Protein AF-B4EWM5-F1 (afdb_monomer)

Solvent-accessible surface area (backbone atoms only — not comparable to full-atom values): 5994 Å² total; per-residue (Å²): 133,83,80,76,77,59,74,72,27,56,38,77,63,88,78,60,65,72,38,68,45,45,28,67,59,54,44,51,46,38,74,74,53,24,36,31,38,34,39,79,27,32,81,87,40,33,45,58,32,38,34,43,51,56,33,74,76,36,46,73,86,77,24,38,34,41,37,37,40,28,69,15,89,55,64,27,39,38,32,45,41,96,85,52,77,67,44,79,46,47,48,45,23,30,42,37,35,33,39,32,77,30,70,49,77,48,76,47,72,65,129

Structure (mmCIF, N/CA/C/O backbone):
data_AF-B4EWM5-F1
#
_entry.id   AF-B4EWM5-F1
#
loop_
_atom_site.group_PDB
_atom_site.id
_atom_site.type_symbol
_atom_site.label_atom_id
_atom_site.label_alt_id
_atom_site.label_comp_id
_atom_site.label_asym_id
_atom_site.label_entity_id
_atom_site.label_seq_id
_atom_site.pdbx_PDB_ins_code
_atom_site.Cartn_x
_atom_site.Cartn_y
_atom_site.Cartn_z
_atom_site.occupancy
_atom_site.B_iso_or_equiv
_atom_site.auth_seq_id
_atom_site.auth_comp_id
_atom_site.auth_asym_id
_atom_site.auth_atom_id
_atom_site.pdbx_PDB_model_num
ATOM 1 N N . MET A 1 1 ? -6.778 5.527 -29.794 1.00 33.62 1 MET A N 1
ATOM 2 C CA . MET A 1 1 ? -6.206 4.236 -29.359 1.00 33.62 1 MET A CA 1
ATOM 3 C C . MET A 1 1 ? -6.776 3.930 -27.988 1.00 33.62 1 MET A C 1
ATOM 5 O O . MET A 1 1 ? -6.530 4.695 -27.069 1.00 33.62 1 MET A O 1
ATOM 9 N N . THR A 1 2 ? -7.600 2.896 -27.855 1.00 41.84 2 THR A N 1
ATOM 10 C CA . THR A 1 2 ? -8.086 2.432 -26.550 1.00 41.84 2 THR A CA 1
ATOM 11 C C . THR A 1 2 ? -6.917 1.725 -25.876 1.00 41.84 2 THR A C 1
ATOM 13 O O . THR A 1 2 ? -6.466 0.696 -26.380 1.00 41.84 2 THR A O 1
ATOM 16 N N . ALA A 1 3 ? -6.359 2.309 -24.814 1.00 45.16 3 ALA A N 1
ATOM 17 C CA . ALA A 1 3 ? -5.321 1.652 -24.030 1.00 45.16 3 ALA A CA 1
ATOM 18 C C . ALA A 1 3 ? -5.900 0.329 -23.511 1.00 45.16 3 ALA A C 1
ATOM 20 O O . ALA A 1 3 ? -6.808 0.324 -22.681 1.00 45.16 3 ALA A O 1
ATOM 21 N N . LYS A 1 4 ? -5.442 -0.795 -24.070 1.00 51.38 4 LYS A N 1
ATOM 22 C CA . LYS A 1 4 ? -5.728 -2.114 -23.512 1.00 51.38 4 LYS A CA 1
ATOM 23 C C . LYS A 1 4 ? -4.983 -2.153 -22.185 1.00 51.38 4 LYS A C 1
ATOM 25 O O . LYS A 1 4 ? -3.758 -2.200 -22.189 1.00 51.38 4 LYS A O 1
ATOM 30 N N . ILE A 1 5 ? -5.710 -2.037 -21.079 1.00 50.09 5 ILE A N 1
ATOM 31 C CA . ILE A 1 5 ? -5.150 -2.263 -19.748 1.00 50.09 5 ILE A CA 1
ATOM 32 C C . ILE A 1 5 ? -4.632 -3.700 -19.767 1.00 50.09 5 ILE A C 1
ATOM 34 O O . ILE A 1 5 ? -5.415 -4.619 -20.003 1.00 50.09 5 ILE A O 1
ATOM 38 N N . ASP A 1 6 ? -3.320 -3.881 -19.630 1.00 57.34 6 ASP A N 1
ATOM 39 C CA . ASP A 1 6 ? -2.729 -5.208 -19.502 1.00 57.34 6 ASP A CA 1
ATOM 40 C C . ASP A 1 6 ? -3.192 -5.778 -18.152 1.00 57.34 6 ASP A C 1
ATOM 42 O O . ASP A 1 6 ? -2.832 -5.219 -17.114 1.00 57.34 6 ASP A O 1
ATOM 46 N N . PRO A 1 7 ? -4.005 -6.849 -18.123 1.00 58.25 7 PRO A N 1
ATOM 47 C CA . PRO A 1 7 ? -4.514 -7.391 -16.869 1.00 58.25 7 PRO A CA 1
ATOM 48 C C . PRO A 1 7 ? -3.399 -7.900 -15.945 1.00 58.25 7 PRO A C 1
ATOM 50 O O . PRO A 1 7 ? -3.638 -8.049 -14.754 1.00 58.25 7 PRO A O 1
ATOM 53 N N . LYS A 1 8 ? -2.174 -8.121 -16.453 1.00 62.00 8 LYS A N 1
ATOM 54 C CA . LYS A 1 8 ? -1.012 -8.491 -15.627 1.00 62.00 8 LYS A CA 1
ATOM 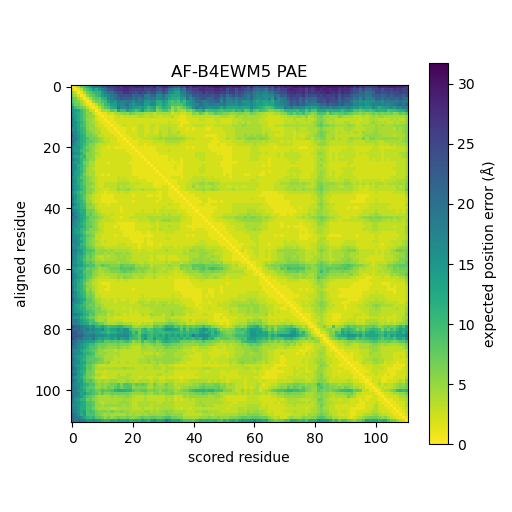55 C C . LYS A 1 8 ? -0.451 -7.331 -14.801 1.00 62.00 8 LYS A C 1
ATOM 57 O O . LYS A 1 8 ? 0.298 -7.566 -13.854 1.00 62.00 8 LYS A O 1
ATOM 62 N N . ALA A 1 9 ? -0.796 -6.095 -15.160 1.00 71.88 9 ALA A N 1
ATOM 63 C CA . ALA A 1 9 ? -0.356 -4.906 -14.446 1.00 71.88 9 ALA A CA 1
ATOM 64 C C . ALA A 1 9 ? -1.090 -4.723 -13.111 1.00 71.88 9 ALA A C 1
ATOM 66 O O . ALA A 1 9 ? -0.541 -4.070 -12.232 1.00 71.88 9 ALA A O 1
ATOM 67 N N . PHE A 1 10 ? -2.296 -5.285 -12.965 1.00 84.56 10 PHE A N 1
ATOM 68 C CA . PHE A 1 10 ? -3.106 -5.204 -11.751 1.00 84.56 10 PHE A CA 1
ATOM 69 C C . PHE A 1 10 ? -2.755 -6.326 -10.770 1.00 84.56 10 PHE A C 1
ATOM 71 O O . PHE A 1 10 ? -2.670 -7.491 -11.161 1.00 84.56 10 PHE A O 1
ATOM 78 N N . PHE A 1 11 ? -2.589 -5.977 -9.496 1.00 91.50 11 PHE A N 1
ATOM 79 C CA . PHE A 1 11 ? -2.246 -6.918 -8.439 1.00 91.50 11 PHE A CA 1
ATOM 80 C C . PHE A 1 11 ? -2.845 -6.496 -7.097 1.00 91.50 11 PHE A C 1
ATOM 82 O O . PHE A 1 11 ? -2.496 -5.440 -6.572 1.00 91.50 11 PHE A O 1
ATOM 89 N N . ASP A 1 12 ? -3.709 -7.336 -6.530 1.00 92.06 12 ASP A N 1
ATOM 90 C CA . ASP A 1 12 ? -4.127 -7.222 -5.132 1.00 92.06 12 ASP A CA 1
ATOM 91 C C . ASP A 1 12 ? -3.016 -7.786 -4.239 1.00 92.06 12 ASP A C 1
ATOM 93 O O . ASP A 1 12 ? -2.690 -8.972 -4.319 1.00 92.06 12 ASP A O 1
ATOM 97 N N . LEU A 1 13 ? -2.410 -6.939 -3.406 1.00 93.56 13 LEU A N 1
ATOM 98 C CA . LEU A 1 13 ? -1.290 -7.329 -2.555 1.00 93.56 13 LEU A CA 1
ATOM 99 C C . LEU A 1 13 ? -1.775 -8.226 -1.404 1.00 93.56 13 LEU A C 1
ATOM 101 O O . LEU A 1 13 ? -2.531 -7.754 -0.551 1.00 93.56 13 LEU A O 1
ATOM 105 N N . PRO A 1 14 ? -1.318 -9.488 -1.301 1.00 92.69 14 PRO A N 1
ATOM 106 C CA . PRO A 1 14 ? -1.561 -10.285 -0.110 1.00 92.69 14 PRO A CA 1
ATOM 107 C C . PRO A 1 14 ? -0.673 -9.787 1.037 1.00 92.69 14 PRO A C 1
ATOM 109 O O . PRO A 1 14 ? 0.527 -9.591 0.863 1.00 92.69 14 PRO A O 1
ATOM 112 N N . PHE A 1 15 ? -1.250 -9.628 2.225 1.00 93.62 15 PHE A N 1
ATOM 113 C CA . PHE A 1 15 ? -0.518 -9.275 3.444 1.00 93.62 15 PHE A CA 1
ATOM 114 C C . PHE A 1 15 ? -1.125 -9.985 4.655 1.00 93.62 15 PHE A C 1
ATOM 116 O O . PHE A 1 15 ? -2.260 -10.461 4.611 1.00 93.62 15 PHE A O 1
ATOM 123 N N . GLU A 1 16 ? -0.381 -10.074 5.752 1.00 93.88 16 GLU A N 1
ATOM 124 C CA . GLU A 1 16 ? -0.898 -10.656 6.990 1.00 93.88 16 GLU A CA 1
ATOM 125 C C . GLU A 1 16 ? -1.696 -9.631 7.806 1.00 93.88 16 GLU A C 1
ATOM 127 O O . GLU A 1 16 ? -1.270 -8.493 7.999 1.00 93.88 16 GLU A O 1
ATOM 132 N N . ASN A 1 17 ? -2.843 -10.052 8.347 1.00 95.06 17 ASN A N 1
ATOM 133 C CA . ASN A 1 17 ? -3.669 -9.188 9.186 1.00 95.06 17 ASN A CA 1
ATOM 134 C C . ASN A 1 17 ? -2.909 -8.717 10.439 1.00 95.06 17 ASN A C 1
ATOM 136 O O . ASN A 1 17 ? -2.339 -9.518 11.179 1.00 95.06 17 ASN A O 1
ATOM 140 N N . GLY A 1 18 ? -2.956 -7.412 10.697 1.00 93.19 18 GLY A N 1
ATOM 141 C CA . GLY A 1 18 ? -2.309 -6.754 11.826 1.00 93.19 18 GLY A CA 1
ATOM 142 C C . GLY A 1 18 ? -0.822 -6.457 11.630 1.00 93.19 18 GLY A C 1
ATOM 143 O O . GLY A 1 18 ? -0.233 -5.851 12.523 1.00 93.19 18 GLY A O 1
ATOM 144 N N . LYS A 1 19 ? -0.217 -6.852 10.501 1.00 95.56 19 LYS A N 1
ATOM 145 C CA . LYS A 1 19 ? 1.182 -6.541 10.182 1.00 95.56 19 LYS A CA 1
ATOM 146 C C . LYS A 1 19 ? 1.309 -5.312 9.293 1.00 95.56 19 LYS A C 1
ATOM 148 O O . LYS A 1 19 ? 0.406 -4.984 8.522 1.00 95.56 19 LYS A O 1
ATOM 153 N N . ASP A 1 20 ? 2.455 -4.656 9.407 1.00 95.44 20 ASP A N 1
ATOM 154 C CA . ASP A 1 20 ? 2.833 -3.540 8.548 1.00 95.44 20 ASP A CA 1
ATOM 155 C C . ASP A 1 20 ? 3.090 -4.032 7.124 1.00 95.44 20 ASP A C 1
ATOM 157 O O . ASP A 1 20 ? 3.687 -5.091 6.934 1.00 95.44 20 ASP A O 1
ATOM 161 N N . ILE A 1 21 ? 2.681 -3.235 6.139 1.00 95.81 21 ILE A N 1
ATOM 162 C CA . ILE A 1 21 ? 3.090 -3.408 4.745 1.00 95.81 21 ILE A CA 1
ATOM 163 C C . ILE A 1 21 ? 4.312 -2.523 4.509 1.00 95.81 21 ILE A C 1
ATOM 165 O O . ILE A 1 21 ? 4.271 -1.300 4.674 1.00 95.81 21 ILE A O 1
ATOM 169 N N . THR A 1 22 ? 5.419 -3.142 4.129 1.00 94.75 22 THR A N 1
ATOM 170 C CA . THR A 1 22 ? 6.719 -2.484 3.991 1.00 94.75 22 THR A CA 1
ATOM 171 C C . THR A 1 22 ? 6.991 -2.006 2.567 1.00 94.75 22 THR A C 1
ATOM 173 O O . THR A 1 22 ? 6.411 -2.482 1.587 1.00 94.75 22 THR A O 1
ATOM 176 N N . ASP A 1 23 ? 7.951 -1.091 2.444 1.00 93.50 23 ASP A N 1
ATOM 177 C CA . ASP A 1 23 ? 8.466 -0.615 1.160 1.00 93.50 23 ASP A CA 1
ATOM 178 C C . ASP A 1 23 ? 9.010 -1.766 0.307 1.00 93.50 23 ASP A C 1
ATOM 180 O O . ASP A 1 23 ? 8.770 -1.814 -0.898 1.00 93.50 23 ASP A O 1
ATOM 184 N N . LYS A 1 24 ? 9.682 -2.732 0.940 1.00 93.94 24 LYS A N 1
ATOM 185 C CA . L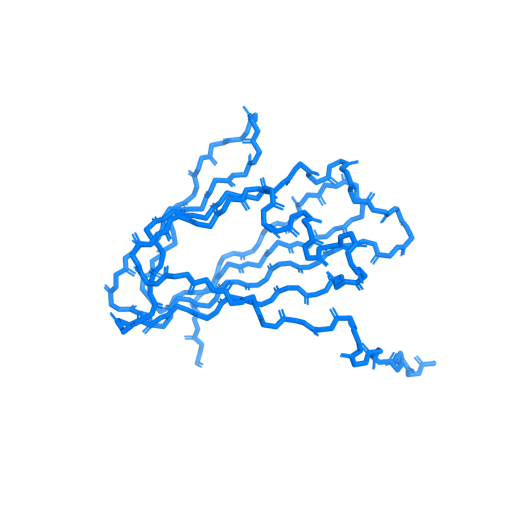YS A 1 24 ? 10.231 -3.924 0.284 1.00 93.94 24 LYS A CA 1
ATOM 186 C C . LYS A 1 24 ? 9.156 -4.801 -0.344 1.00 93.94 24 LYS A C 1
ATOM 188 O O . LYS A 1 24 ? 9.368 -5.297 -1.446 1.00 93.94 24 LYS A O 1
ATOM 193 N N . GLU A 1 25 ? 8.021 -4.993 0.324 1.00 94.75 25 GLU A N 1
ATOM 194 C CA . GLU A 1 25 ? 6.918 -5.808 -0.203 1.00 94.75 25 GLU A CA 1
ATOM 195 C C . GLU A 1 25 ? 6.269 -5.141 -1.419 1.00 94.75 25 GLU A C 1
ATOM 197 O O . GLU A 1 25 ? 6.081 -5.781 -2.455 1.00 94.75 25 GLU A O 1
ATOM 202 N N . LEU A 1 26 ? 6.016 -3.832 -1.336 1.00 93.69 26 LEU A N 1
ATOM 203 C CA . LEU A 1 26 ? 5.480 -3.059 -2.458 1.00 93.69 26 LEU A CA 1
ATOM 204 C C . LEU A 1 26 ? 6.462 -2.996 -3.630 1.00 93.69 26 LEU A C 1
ATOM 206 O O . LEU A 1 26 ? 6.061 -3.146 -4.785 1.00 93.69 26 LEU A O 1
ATOM 210 N N . LYS A 1 27 ? 7.755 -2.821 -3.343 1.00 93.12 27 LYS A N 1
ATOM 211 C CA . LYS A 1 27 ? 8.804 -2.803 -4.364 1.00 93.12 27 LYS A CA 1
ATOM 212 C C . LYS A 1 27 ? 8.965 -4.165 -5.032 1.00 93.12 27 LYS A C 1
ATOM 214 O O . LYS A 1 27 ? 9.121 -4.218 -6.245 1.00 93.12 27 LYS A O 1
ATOM 219 N N . ALA A 1 28 ? 8.868 -5.260 -4.278 1.00 94.44 28 ALA A N 1
ATOM 220 C CA . ALA A 1 28 ? 8.927 -6.608 -4.834 1.00 94.44 28 ALA A CA 1
ATOM 221 C C . ALA A 1 28 ? 7.753 -6.887 -5.787 1.00 94.44 28 ALA A C 1
ATOM 223 O O . ALA A 1 28 ? 7.966 -7.434 -6.869 1.00 94.44 28 ALA A O 1
ATOM 224 N N . ALA A 1 29 ? 6.533 -6.469 -5.429 1.00 93.38 29 ALA A N 1
ATOM 225 C CA . ALA A 1 29 ? 5.378 -6.563 -6.323 1.00 93.38 29 ALA A CA 1
ATOM 226 C C . ALA A 1 29 ? 5.578 -5.720 -7.597 1.00 93.38 29 ALA A C 1
ATOM 228 O O . ALA A 1 29 ? 5.331 -6.196 -8.706 1.00 93.38 29 ALA A O 1
ATOM 229 N N . TYR A 1 30 ? 6.097 -4.499 -7.451 1.00 92.81 30 TYR A N 1
ATOM 230 C CA . TYR A 1 30 ? 6.423 -3.632 -8.580 1.00 92.81 30 TYR A CA 1
ATOM 231 C C . TYR A 1 30 ? 7.463 -4.257 -9.523 1.00 92.81 30 TYR A C 1
ATOM 233 O 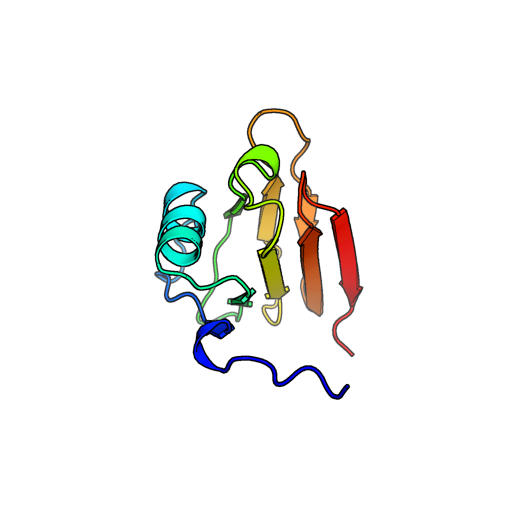O . TYR A 1 30 ? 7.253 -4.321 -10.736 1.00 92.81 30 TYR A O 1
ATOM 241 N N . ASP A 1 31 ? 8.556 -4.778 -8.964 1.00 92.31 31 ASP A N 1
ATOM 242 C CA . ASP A 1 31 ? 9.655 -5.398 -9.711 1.00 92.31 31 ASP A CA 1
ATOM 243 C C . ASP A 1 31 ? 9.237 -6.698 -10.409 1.00 92.31 31 ASP A C 1
ATOM 245 O O . ASP A 1 31 ? 9.801 -7.055 -11.445 1.00 92.31 31 ASP A O 1
ATOM 249 N N . ALA A 1 32 ? 8.198 -7.372 -9.905 1.00 91.69 32 ALA A N 1
ATOM 250 C CA . ALA A 1 32 ? 7.556 -8.503 -10.575 1.00 91.69 32 ALA A CA 1
ATOM 251 C C . ALA A 1 32 ? 6.712 -8.094 -11.805 1.00 91.69 32 ALA A C 1
ATOM 253 O O . ALA A 1 32 ? 6.211 -8.956 -12.528 1.00 91.69 32 ALA A O 1
ATOM 254 N N . GLY A 1 33 ? 6.586 -6.791 -12.083 1.00 89.00 33 GLY A N 1
ATOM 255 C CA . GLY A 1 33 ? 5.864 -6.236 -13.227 1.00 89.00 33 GLY A CA 1
ATOM 256 C C . GLY A 1 33 ? 4.460 -5.722 -12.905 1.00 89.00 33 GLY A C 1
ATOM 257 O O . GLY A 1 33 ? 3.748 -5.317 -13.827 1.00 89.00 33 GLY A O 1
ATOM 258 N N . HIS A 1 34 ? 4.057 -5.702 -11.631 1.00 91.69 34 HIS A N 1
ATOM 259 C CA . HIS A 1 34 ? 2.758 -5.183 -11.210 1.00 91.69 34 HIS A CA 1
ATOM 260 C C . HIS A 1 34 ? 2.822 -3.665 -11.034 1.00 91.69 34 HIS A C 1
ATOM 262 O O . HIS A 1 34 ? 3.147 -3.141 -9.970 1.00 91.69 34 HIS A O 1
ATOM 268 N N . THR A 1 35 ? 2.530 -2.934 -12.108 1.00 89.44 35 THR A N 1
ATOM 269 C CA . THR A 1 35 ? 2.565 -1.464 -12.096 1.00 89.44 35 THR A CA 1
ATOM 270 C C . THR A 1 35 ? 1.328 -0.843 -11.451 1.00 89.44 35 THR A C 1
ATOM 272 O O . THR A 1 35 ? 1.332 0.354 -11.194 1.00 89.44 35 THR A O 1
ATOM 275 N N . PHE A 1 36 ? 0.273 -1.619 -11.202 1.00 92.94 36 PHE A N 1
ATOM 276 C CA . PHE A 1 36 ? -0.902 -1.232 -10.431 1.00 92.94 36 PHE A CA 1
ATOM 277 C C . PHE A 1 36 ? -1.056 -2.191 -9.249 1.00 92.94 36 PHE A C 1
ATOM 279 O O . PHE A 1 36 ? -1.451 -3.343 -9.418 1.00 92.94 36 PHE A O 1
ATOM 286 N N . ILE A 1 37 ? -0.762 -1.701 -8.050 1.00 94.94 37 ILE A N 1
ATOM 287 C CA . ILE A 1 37 ? -0.876 -2.457 -6.804 1.00 94.94 37 ILE A CA 1
ATOM 288 C C . ILE A 1 37 ? -2.088 -1.934 -6.038 1.00 94.94 37 ILE A C 1
ATOM 290 O O . ILE A 1 37 ? -2.226 -0.729 -5.816 1.00 94.94 37 ILE A O 1
ATOM 294 N N . HIS A 1 38 ? -2.963 -2.842 -5.636 1.00 96.12 38 HIS A N 1
ATOM 295 C CA . HIS A 1 38 ? -4.153 -2.555 -4.857 1.00 96.12 38 HIS A CA 1
ATOM 296 C C . HIS A 1 38 ? -4.048 -3.179 -3.465 1.00 96.12 38 HIS A C 1
ATOM 298 O O . HIS A 1 38 ? -3.555 -4.295 -3.306 1.00 96.12 38 HIS A O 1
ATOM 304 N N . ILE A 1 39 ? -4.497 -2.438 -2.457 1.00 96.19 39 ILE A N 1
ATOM 305 C CA . ILE A 1 39 ? -4.532 -2.857 -1.059 1.00 96.19 39 ILE A CA 1
ATOM 306 C C . ILE A 1 39 ? -5.926 -2.528 -0.534 1.00 96.19 39 ILE A C 1
ATOM 308 O O . ILE A 1 39 ? -6.262 -1.357 -0.373 1.00 96.19 39 ILE A O 1
ATOM 312 N N . ASP A 1 40 ? -6.728 -3.553 -0.265 1.00 95.31 40 ASP A N 1
ATOM 313 C CA . ASP A 1 40 ? -8.037 -3.396 0.368 1.00 95.31 40 ASP A CA 1
ATOM 314 C C . ASP A 1 40 ? -7.907 -3.673 1.868 1.00 95.31 40 ASP A C 1
ATOM 316 O O . ASP A 1 40 ? -7.435 -4.736 2.278 1.00 95.31 40 ASP A O 1
ATOM 320 N N . LEU A 1 4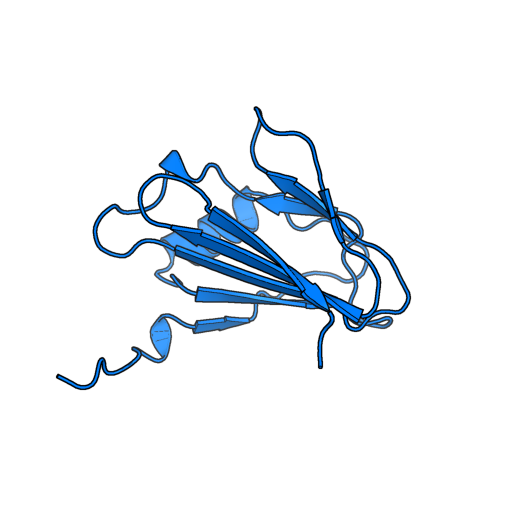1 ? -8.286 -2.699 2.692 1.00 96.50 41 LEU A N 1
ATOM 321 C CA . LEU A 1 41 ? -8.273 -2.825 4.144 1.00 96.50 41 LEU A CA 1
ATOM 322 C C . LEU A 1 41 ? -9.701 -2.974 4.651 1.00 96.50 41 LEU A C 1
ATOM 324 O O . LEU A 1 41 ? -10.568 -2.148 4.381 1.00 96.50 41 LEU A O 1
ATOM 328 N N . SER A 1 42 ? -9.919 -3.979 5.485 1.00 96.31 42 SER A N 1
ATOM 329 C CA . SER A 1 42 ? -11.178 -4.225 6.184 1.00 96.31 42 SER A CA 1
ATOM 330 C C . SER A 1 42 ? -10.916 -4.499 7.663 1.00 96.31 42 SER A C 1
ATOM 332 O O . SER A 1 42 ? -9.776 -4.683 8.084 1.00 96.31 42 SER A O 1
ATOM 334 N N . ASP A 1 43 ? -11.960 -4.569 8.488 1.00 94.69 43 ASP A N 1
ATOM 335 C CA . ASP A 1 43 ? -11.781 -4.870 9.917 1.00 94.69 43 ASP A CA 1
ATOM 336 C C . ASP A 1 43 ? -11.168 -6.256 10.172 1.00 94.69 43 ASP A C 1
ATOM 338 O O . ASP A 1 43 ? -10.461 -6.439 11.171 1.00 94.69 43 ASP A O 1
ATOM 342 N N . ALA A 1 44 ? -11.419 -7.204 9.261 1.00 94.19 44 ALA A N 1
ATOM 343 C CA . ALA A 1 44 ? -10.888 -8.564 9.291 1.00 94.19 44 ALA A CA 1
ATOM 344 C C . ALA A 1 44 ? -9.482 -8.679 8.677 1.00 94.19 44 ALA A C 1
ATOM 346 O O . ALA A 1 44 ? -8.768 -9.639 8.968 1.00 94.19 44 ALA A O 1
ATOM 347 N N . HIS A 1 45 ? -9.085 -7.716 7.842 1.00 94.38 45 HIS A N 1
ATOM 348 C CA . HIS A 1 45 ? -7.826 -7.733 7.105 1.00 94.38 45 HIS A CA 1
ATOM 349 C C . HIS A 1 45 ? -7.255 -6.315 7.033 1.00 94.38 45 HIS A C 1
ATOM 351 O O . HIS A 1 45 ? -7.586 -5.536 6.144 1.00 94.38 45 HIS A O 1
ATOM 357 N N . PHE A 1 46 ? -6.451 -5.962 8.035 1.00 96.19 46 PHE A N 1
ATOM 358 C CA . PHE A 1 46 ? -6.023 -4.592 8.303 1.00 96.19 46 PHE A CA 1
ATOM 359 C C . PHE A 1 46 ? -4.505 -4.489 8.464 1.00 96.19 46 PHE A C 1
ATOM 361 O O . PHE A 1 46 ? -3.895 -5.357 9.084 1.00 96.19 46 PHE A O 1
ATOM 368 N N . SER A 1 47 ? -3.912 -3.397 7.982 1.00 96.81 47 SER A N 1
ATOM 369 C CA . SER A 1 47 ? -2.514 -3.045 8.240 1.00 96.81 47 SER A CA 1
ATOM 370 C C . SER A 1 47 ? -2.441 -1.689 8.951 1.00 96.81 47 SER A C 1
ATOM 372 O O . SER A 1 47 ? -2.966 -0.703 8.423 1.00 96.81 47 SER A O 1
ATOM 374 N N . PRO A 1 48 ? -1.825 -1.594 10.146 1.00 95.94 48 PRO A N 1
ATOM 375 C CA . PRO A 1 48 ? -1.750 -0.333 10.881 1.00 95.94 48 PRO A CA 1
ATOM 376 C C . PRO A 1 48 ? -0.811 0.677 10.214 1.00 95.94 48 PRO A C 1
ATOM 378 O O . PRO A 1 48 ? -1.029 1.882 10.363 1.00 95.94 48 PRO A O 1
ATOM 381 N N . GLN A 1 49 ? 0.178 0.205 9.449 1.00 95.75 49 GLN A N 1
ATOM 382 C CA . GLN A 1 49 ? 1.118 1.045 8.722 1.00 95.75 49 GLN A CA 1
ATOM 383 C C . GLN A 1 49 ? 1.448 0.479 7.338 1.00 95.75 49 GLN A C 1
ATOM 385 O O . GLN A 1 49 ? 1.768 -0.695 7.189 1.00 95.75 49 GLN A O 1
ATOM 390 N N . ILE A 1 50 ? 1.449 1.353 6.333 1.00 95.50 50 ILE A N 1
ATOM 391 C CA . ILE A 1 50 ? 1.852 1.047 4.961 1.00 95.50 50 ILE A CA 1
ATOM 392 C C . ILE A 1 50 ? 2.972 2.006 4.571 1.00 95.50 50 ILE A C 1
ATOM 394 O O . ILE A 1 50 ? 2.797 3.220 4.635 1.00 95.50 50 ILE A O 1
ATOM 398 N N . THR A 1 51 ? 4.127 1.483 4.171 1.00 94.38 51 THR A N 1
ATOM 399 C CA . THR A 1 51 ? 5.299 2.287 3.801 1.00 94.38 51 THR A CA 1
ATOM 400 C C . THR A 1 51 ? 5.550 2.170 2.307 1.00 94.38 51 THR A C 1
ATOM 402 O O . THR A 1 51 ? 5.892 1.097 1.830 1.00 94.38 51 THR A O 1
ATOM 405 N N . LEU A 1 52 ? 5.403 3.260 1.556 1.00 92.38 52 LEU A N 1
ATOM 406 C CA . LEU A 1 52 ? 5.696 3.270 0.124 1.00 92.38 52 LEU A CA 1
ATOM 407 C C . LEU A 1 52 ? 7.206 3.266 -0.126 1.00 92.38 52 LEU A C 1
ATOM 409 O O . LEU A 1 52 ? 7.958 3.978 0.546 1.00 92.38 52 LEU A O 1
ATOM 413 N N . PHE A 1 53 ? 7.631 2.537 -1.159 1.00 92.19 53 PHE A N 1
ATOM 414 C CA . PHE A 1 53 ? 8.994 2.637 -1.681 1.00 92.19 53 PHE A CA 1
ATOM 415 C C . PHE A 1 53 ? 9.248 4.000 -2.335 1.00 92.19 53 PHE A C 1
ATOM 417 O O . PHE A 1 53 ? 8.321 4.770 -2.618 1.00 92.19 53 PHE A O 1
ATOM 424 N N . ASN A 1 54 ? 10.519 4.330 -2.568 1.00 90.44 54 ASN A N 1
ATOM 425 C CA . ASN A 1 54 ? 10.881 5.642 -3.083 1.00 90.44 54 ASN A CA 1
ATOM 426 C C . ASN A 1 54 ? 10.382 5.798 -4.528 1.00 90.44 54 ASN A C 1
ATOM 428 O O . ASN A 1 54 ? 10.783 5.058 -5.419 1.00 90.44 54 ASN A O 1
ATOM 432 N N . GLY A 1 55 ? 9.537 6.801 -4.783 1.00 87.19 55 GLY A N 1
ATOM 433 C CA . GLY A 1 55 ? 8.973 7.047 -6.115 1.00 87.19 55 GLY A CA 1
ATOM 434 C C . GLY A 1 55 ? 10.019 7.364 -7.196 1.00 87.19 55 GLY A C 1
ATOM 435 O O . GLY A 1 55 ? 9.723 7.263 -8.383 1.00 87.19 55 GLY A O 1
ATOM 436 N N . ASN A 1 56 ? 11.257 7.701 -6.815 1.00 88.44 56 ASN A N 1
ATOM 437 C CA . ASN A 1 56 ? 12.378 7.835 -7.754 1.00 88.44 56 ASN A CA 1
ATOM 438 C C . ASN A 1 56 ? 12.860 6.490 -8.325 1.00 88.44 56 ASN A C 1
ATOM 440 O O . ASN A 1 56 ? 13.615 6.481 -9.294 1.00 88.44 56 ASN A O 1
ATOM 444 N N . GLU A 1 57 ? 12.451 5.373 -7.723 1.00 88.81 57 GLU A N 1
ATOM 445 C CA . GLU A 1 57 ? 12.739 4.016 -8.194 1.00 88.81 57 GLU A CA 1
ATOM 446 C C . GLU A 1 57 ? 11.725 3.526 -9.241 1.00 88.81 57 GLU A C 1
ATOM 448 O O . GLU A 1 57 ? 11.841 2.400 -9.724 1.00 88.81 57 GLU A O 1
ATOM 453 N N . LEU A 1 58 ? 10.732 4.350 -9.596 1.00 88.25 58 LEU A N 1
ATOM 454 C CA . LEU A 1 58 ? 9.772 4.038 -10.649 1.00 88.25 58 LEU A CA 1
ATOM 455 C C . LEU A 1 58 ? 10.431 4.078 -12.033 1.00 88.25 58 LEU A C 1
ATOM 457 O O . LEU A 1 58 ? 11.248 4.947 -12.350 1.00 88.25 58 LEU A O 1
ATOM 461 N N . ASP A 1 59 ? 10.024 3.147 -12.889 1.00 87.62 59 ASP A N 1
ATOM 462 C CA . ASP A 1 59 ? 10.350 3.157 -14.307 1.00 87.62 59 ASP A CA 1
ATOM 463 C C . ASP A 1 59 ? 9.691 4.368 -14.985 1.00 87.62 59 ASP A C 1
ATOM 465 O O . ASP A 1 59 ? 8.480 4.579 -14.898 1.00 87.62 59 ASP A O 1
ATOM 469 N N . ARG A 1 60 ? 10.488 5.161 -15.706 1.00 84.06 60 ARG A N 1
ATOM 470 C CA . ARG A 1 60 ? 10.023 6.412 -16.329 1.00 84.06 60 ARG A CA 1
ATOM 471 C C . ARG A 1 60 ? 8.985 6.213 -17.434 1.00 84.06 60 ARG A C 1
ATOM 473 O O . ARG A 1 60 ? 8.288 7.164 -17.777 1.00 84.06 60 ARG A O 1
ATOM 480 N N . ILE A 1 61 ? 8.929 5.025 -18.032 1.00 83.38 61 ILE A N 1
ATOM 481 C CA . ILE A 1 61 ? 8.040 4.695 -19.148 1.00 83.38 61 ILE A CA 1
ATOM 482 C C . ILE A 1 61 ? 6.748 4.078 -18.614 1.00 83.38 61 ILE A C 1
ATOM 484 O O . ILE A 1 61 ? 5.661 4.444 -19.055 1.00 83.38 61 ILE A O 1
ATOM 488 N N . ARG A 1 62 ? 6.862 3.135 -17.677 1.00 81.88 62 ARG A N 1
ATOM 489 C CA . ARG A 1 62 ? 5.727 2.369 -17.144 1.00 81.88 62 ARG A CA 1
ATOM 490 C C . ARG A 1 62 ? 5.045 3.060 -15.968 1.00 81.88 62 ARG A C 1
ATOM 492 O O . ARG A 1 62 ? 3.847 2.875 -15.777 1.00 81.88 62 ARG A O 1
ATOM 499 N N . GLY A 1 63 ? 5.796 3.850 -15.205 1.00 89.38 63 GLY A N 1
ATOM 500 C CA . GLY A 1 63 ? 5.342 4.445 -13.957 1.00 89.38 63 GLY A CA 1
ATOM 501 C C . GLY A 1 63 ? 4.917 3.402 -12.933 1.00 89.38 63 GLY A C 1
ATOM 502 O O . GLY A 1 63 ? 5.326 2.242 -13.006 1.00 89.38 63 GLY A O 1
ATOM 503 N N . GLY A 1 64 ? 4.095 3.829 -11.982 1.00 90.94 64 GLY A N 1
ATOM 504 C CA . GLY A 1 64 ? 3.452 2.969 -11.000 1.00 90.94 64 GLY A CA 1
ATOM 505 C C . GLY A 1 64 ? 2.204 3.622 -10.420 1.00 90.94 64 GLY A C 1
ATOM 506 O O . GLY A 1 64 ? 2.059 4.846 -10.435 1.00 90.94 64 GLY A O 1
ATOM 507 N N . VAL A 1 65 ? 1.306 2.786 -9.914 1.00 92.62 65 VAL A N 1
ATOM 508 C CA . VAL A 1 65 ? 0.085 3.158 -9.211 1.00 92.62 65 VAL A CA 1
ATOM 509 C C . VAL A 1 65 ? -0.047 2.265 -7.986 1.00 92.62 65 VAL A C 1
ATOM 511 O O . VAL A 1 65 ? 0.010 1.043 -8.098 1.00 92.62 65 VAL A O 1
ATOM 514 N N . ILE A 1 66 ? -0.255 2.876 -6.826 1.00 94.12 66 ILE A N 1
ATOM 515 C CA . ILE A 1 66 ? -0.604 2.199 -5.581 1.00 94.12 66 ILE A CA 1
ATOM 516 C C . ILE A 1 66 ? -1.927 2.785 -5.109 1.00 94.12 66 ILE A C 1
ATOM 518 O O . ILE A 1 66 ? -2.049 3.994 -4.894 1.00 94.12 66 ILE A O 1
ATOM 522 N N . ARG A 1 67 ? -2.931 1.927 -4.963 1.00 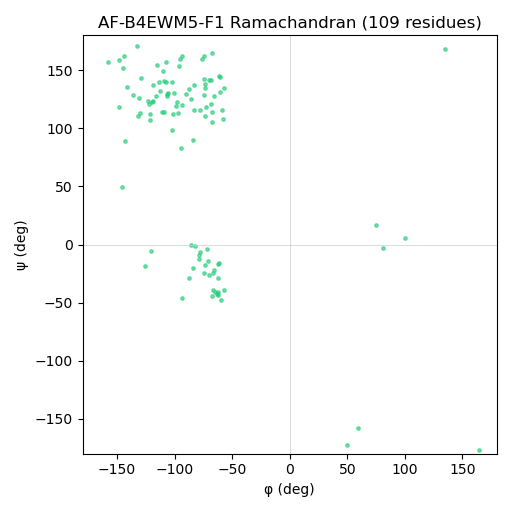94.81 67 ARG A N 1
ATOM 523 C CA . ARG A 1 67 ? -4.244 2.287 -4.437 1.00 94.81 67 ARG A CA 1
ATOM 524 C C . ARG A 1 67 ? -4.485 1.533 -3.138 1.00 94.81 67 ARG A C 1
ATOM 526 O O . ARG A 1 67 ? -4.352 0.316 -3.105 1.00 94.81 67 ARG A O 1
ATOM 533 N N . ILE A 1 68 ? -4.851 2.269 -2.099 1.00 96.12 68 ILE A N 1
ATOM 534 C CA . ILE A 1 68 ? -5.166 1.743 -0.774 1.00 96.12 68 ILE A CA 1
ATOM 535 C C . ILE A 1 68 ? -6.593 2.166 -0.454 1.00 96.12 68 ILE A C 1
ATOM 537 O O . ILE A 1 68 ? -6.841 3.357 -0.261 1.00 96.12 68 ILE A O 1
ATOM 541 N N . ASP A 1 69 ? -7.510 1.212 -0.385 1.00 95.75 69 ASP A N 1
ATOM 542 C CA . ASP A 1 69 ? -8.906 1.454 -0.041 1.00 95.75 69 ASP A CA 1
ATOM 543 C C . ASP A 1 69 ? -9.111 1.049 1.421 1.00 95.75 69 ASP A C 1
ATOM 545 O O . ASP A 1 69 ? -8.987 -0.118 1.781 1.00 95.75 69 ASP A O 1
ATOM 549 N N . ASN A 1 70 ? -9.377 2.020 2.300 1.00 96.69 70 ASN A N 1
ATOM 550 C CA . ASN A 1 70 ? -9.612 1.744 3.712 1.00 96.69 70 ASN A CA 1
ATOM 551 C C . ASN A 1 70 ? -11.107 1.613 4.005 1.00 96.69 70 ASN A C 1
ATOM 553 O O . ASN A 1 70 ? -11.746 2.559 4.464 1.00 96.69 70 ASN A O 1
ATOM 557 N N . ASN A 1 71 ? -11.647 0.422 3.761 1.00 95.56 71 ASN A N 1
ATOM 558 C CA . ASN A 1 71 ? -13.018 0.040 4.106 1.00 95.56 71 ASN A CA 1
ATOM 559 C C . ASN A 1 71 ? -13.169 -0.409 5.573 1.00 95.56 71 ASN A C 1
ATOM 561 O O . ASN A 1 71 ? -14.270 -0.746 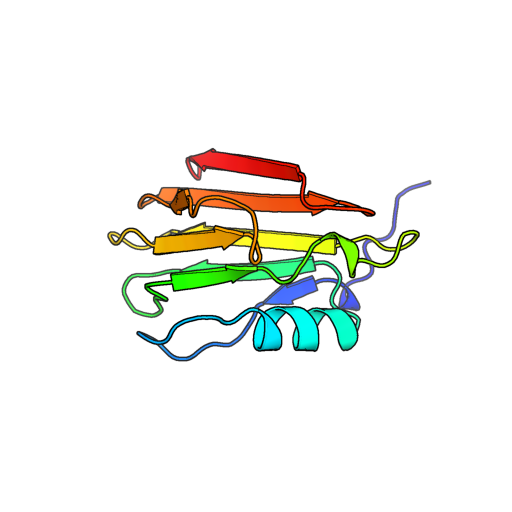6.011 1.00 95.56 71 ASN A O 1
ATOM 565 N N . SER A 1 72 ? -12.080 -0.423 6.348 1.00 94.50 72 SER A N 1
ATOM 566 C CA . SER A 1 72 ? -12.121 -0.714 7.780 1.00 94.50 72 SER A CA 1
ATOM 567 C C . SER A 1 72 ? -12.687 0.466 8.576 1.00 94.50 72 SER A C 1
ATOM 569 O O . SER A 1 72 ? -12.689 1.614 8.129 1.00 94.50 72 SER A O 1
ATOM 571 N N . THR A 1 73 ? -13.116 0.196 9.807 1.00 95.06 73 THR A N 1
ATOM 572 C CA . THR A 1 73 ? -13.461 1.228 10.797 1.00 95.06 73 THR A CA 1
ATOM 573 C C . THR A 1 73 ? -12.221 1.850 11.453 1.00 95.06 73 THR A C 1
ATOM 575 O O . THR A 1 73 ? -12.326 2.818 12.210 1.00 95.06 73 THR A O 1
ATOM 578 N N . LYS A 1 74 ? -11.031 1.314 11.160 1.00 94.12 74 LYS A N 1
ATOM 579 C CA . LYS A 1 74 ? -9.741 1.718 11.723 1.00 94.12 74 LYS A CA 1
ATOM 580 C C . LYS A 1 74 ? -9.046 2.724 10.803 1.00 94.12 74 LYS A C 1
ATOM 582 O O . LYS A 1 74 ? -9.350 2.845 9.621 1.00 94.12 74 LYS A O 1
ATOM 587 N N . SER A 1 75 ? -8.102 3.482 11.355 1.00 92.88 75 SER A N 1
ATOM 588 C CA . SER A 1 75 ? -7.246 4.385 10.570 1.00 92.88 75 SER A CA 1
ATOM 589 C C . SER A 1 75 ? -5.867 3.769 10.375 1.00 92.88 75 SER A C 1
ATOM 591 O O . SER A 1 75 ? -5.315 3.224 11.328 1.00 92.88 75 SER A O 1
ATOM 593 N N . THR A 1 76 ? -5.305 3.913 9.179 1.00 94.75 76 THR A N 1
ATOM 594 C CA . THR A 1 76 ? -3.980 3.404 8.792 1.00 94.75 76 THR A CA 1
ATOM 595 C C . THR A 1 76 ? -3.001 4.554 8.632 1.00 94.75 76 THR A C 1
ATOM 597 O O . THR A 1 76 ? -3.354 5.607 8.104 1.00 94.75 76 THR A O 1
ATOM 600 N N . LEU A 1 77 ? -1.757 4.365 9.061 1.00 93.69 77 LEU A N 1
ATOM 601 C CA . LEU A 1 77 ? -0.673 5.295 8.766 1.00 93.69 77 LEU A CA 1
ATOM 602 C C . LEU A 1 77 ? -0.046 4.946 7.411 1.00 93.69 77 LEU A C 1
ATOM 604 O O . LEU A 1 77 ? 0.399 3.823 7.209 1.00 93.69 77 LEU A O 1
ATOM 608 N N . VAL A 1 78 ? 0.028 5.899 6.489 1.00 92.88 78 VAL A N 1
ATOM 609 C CA . VAL A 1 78 ? 0.699 5.739 5.194 1.00 92.88 78 VAL A CA 1
ATOM 610 C C . VAL A 1 78 ? 1.969 6.584 5.197 1.00 92.88 78 VAL A C 1
ATOM 612 O O . VAL A 1 78 ? 1.909 7.807 5.271 1.00 92.88 78 VAL A O 1
ATOM 615 N N . ALA A 1 79 ? 3.137 5.952 5.147 1.00 88.81 79 ALA A N 1
ATOM 616 C CA . ALA A 1 79 ? 4.430 6.626 5.109 1.00 88.81 79 ALA A CA 1
ATOM 617 C C . ALA A 1 79 ? 4.984 6.662 3.679 1.00 88.81 79 ALA A C 1
ATOM 619 O O . ALA A 1 79 ? 5.052 5.639 3.003 1.00 88.81 79 ALA A O 1
ATOM 620 N N . GLU A 1 80 ? 5.418 7.835 3.222 1.00 80.94 80 GLU A N 1
ATOM 621 C CA . GLU A 1 80 ? 6.020 8.013 1.899 1.00 80.94 80 GLU A CA 1
ATOM 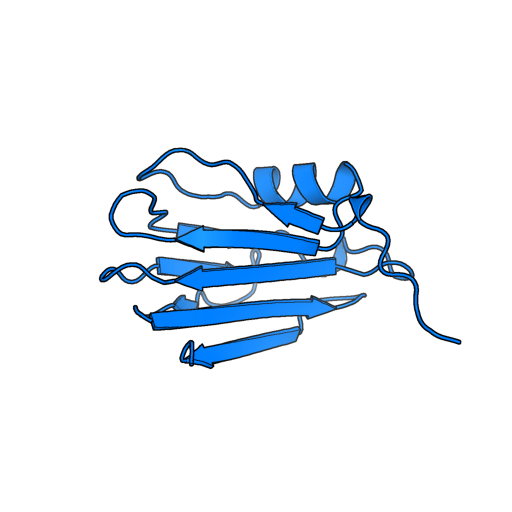622 C C . GLU A 1 80 ? 7.544 8.117 1.995 1.00 80.94 80 GLU A C 1
ATOM 624 O O . GLU A 1 80 ? 8.062 9.199 2.256 1.00 80.94 80 GLU A O 1
ATOM 629 N N . GLY A 1 81 ? 8.281 7.032 1.740 1.00 70.69 81 GLY A N 1
ATOM 630 C CA . GLY A 1 81 ? 9.749 7.047 1.693 1.00 70.69 81 GLY A CA 1
ATOM 631 C C . GLY A 1 81 ? 10.461 7.714 2.897 1.00 70.69 81 GLY A C 1
ATOM 632 O O . GLY A 1 81 ? 9.854 8.080 3.900 1.00 70.69 81 GLY A O 1
ATOM 633 N N . PRO A 1 82 ? 11.793 7.886 2.840 1.00 63.00 82 PRO A N 1
ATOM 634 C CA . PRO A 1 82 ? 12.565 8.380 3.986 1.00 63.00 82 PRO A CA 1
ATOM 635 C C . PRO A 1 82 ? 12.507 9.904 4.211 1.00 63.00 82 PRO A C 1
ATOM 637 O O . PRO A 1 82 ? 13.014 10.381 5.223 1.00 63.00 82 PRO A O 1
ATOM 640 N N . SER A 1 83 ? 11.945 10.692 3.286 1.00 63.72 83 SER A N 1
ATOM 641 C CA . SER A 1 83 ? 12.033 12.164 3.314 1.00 63.72 83 SER A CA 1
ATOM 642 C C . SER A 1 83 ? 10.697 12.906 3.389 1.00 63.72 83 SER A C 1
ATOM 644 O O . SER A 1 83 ? 10.705 14.131 3.539 1.00 63.72 83 SER A O 1
ATOM 646 N N . LYS A 1 84 ? 9.554 12.214 3.315 1.00 72.00 84 LYS A N 1
ATOM 647 C CA . LYS A 1 84 ? 8.235 12.840 3.476 1.00 72.00 84 LYS A CA 1
ATOM 648 C C . LYS A 1 84 ? 7.593 12.477 4.811 1.00 72.00 84 LYS A C 1
ATOM 650 O O . LYS A 1 84 ? 7.925 11.489 5.458 1.00 72.00 84 LYS A O 1
ATOM 655 N N . LYS A 1 85 ? 6.670 13.338 5.238 1.00 81.81 85 LYS A N 1
ATOM 656 C CA . LYS A 1 85 ? 5.882 13.124 6.452 1.00 81.81 85 LYS A CA 1
ATOM 657 C C . LYS A 1 85 ? 4.837 12.029 6.199 1.00 81.81 85 LYS A C 1
ATOM 659 O O . LYS A 1 85 ? 4.221 12.058 5.136 1.00 81.81 85 LYS A O 1
ATOM 664 N N . PRO A 1 86 ? 4.615 11.112 7.153 1.00 88.31 86 PRO A N 1
ATOM 665 C CA . PRO A 1 86 ? 3.510 10.164 7.081 1.00 88.31 86 PRO A CA 1
ATOM 666 C C . PRO A 1 86 ? 2.143 10.862 7.044 1.00 88.31 86 PRO A C 1
ATOM 668 O O . PRO A 1 86 ? 1.941 11.869 7.725 1.00 88.31 86 PRO A O 1
ATOM 671 N N . GLU A 1 87 ? 1.212 10.290 6.290 1.00 90.69 87 GLU A N 1
ATOM 672 C CA . GLU A 1 87 ? -0.184 10.704 6.146 1.00 90.69 87 GLU A CA 1
ATOM 673 C C . GLU A 1 87 ? -1.094 9.701 6.870 1.00 90.69 87 GLU A C 1
ATOM 675 O O . GLU A 1 87 ? -0.876 8.493 6.804 1.00 90.69 87 GLU A O 1
ATOM 680 N N . GLN A 1 88 ? -2.136 10.168 7.562 1.00 93.06 88 GLN A N 1
ATOM 681 C CA . GLN A 1 88 ? -3.083 9.271 8.230 1.00 93.06 88 GLN A CA 1
ATOM 682 C C . GLN A 1 88 ? -4.320 9.040 7.356 1.00 93.06 88 GLN A C 1
ATOM 684 O O . GLN A 1 88 ? -5.142 9.937 7.162 1.00 93.06 88 GLN A O 1
ATOM 689 N N . LEU A 1 89 ? -4.495 7.808 6.881 1.00 93.50 89 LEU A N 1
ATOM 690 C CA . LEU A 1 89 ? -5.654 7.385 6.108 1.00 93.50 89 LEU A CA 1
ATOM 691 C C . LEU A 1 89 ? -6.816 7.006 7.034 1.00 93.50 89 LEU A C 1
ATOM 693 O O . LEU A 1 89 ? -6.749 6.038 7.794 1.00 93.50 89 LEU A O 1
ATOM 697 N N . LYS A 1 90 ? -7.906 7.770 6.952 1.00 94.81 90 LYS A N 1
ATOM 698 C CA . LYS A 1 90 ? -9.120 7.561 7.753 1.00 94.81 90 LYS A CA 1
ATOM 699 C C . LYS A 1 90 ? -9.957 6.388 7.235 1.00 94.81 90 LYS A C 1
ATOM 701 O O . LYS A 1 90 ? -9.850 6.004 6.074 1.00 94.81 90 LYS A O 1
ATOM 706 N N . ALA A 1 91 ? -10.819 5.867 8.102 1.00 94.00 91 ALA A N 1
ATOM 707 C CA . ALA A 1 91 ? -11.861 4.909 7.743 1.00 94.00 91 ALA A CA 1
ATOM 708 C C . ALA A 1 91 ? -12.787 5.474 6.651 1.00 94.00 91 ALA A C 1
ATOM 710 O O . ALA A 1 91 ? -13.219 6.627 6.743 1.00 94.00 91 ALA A O 1
ATOM 711 N N . GLY A 1 92 ? -13.094 4.670 5.633 1.00 93.31 92 GLY A N 1
ATOM 712 C CA . GLY A 1 92 ? -13.931 5.044 4.489 1.00 93.31 92 GLY A CA 1
ATOM 713 C C . GLY A 1 92 ? -13.249 5.961 3.469 1.00 93.31 92 GLY A C 1
ATOM 714 O O . GLY A 1 92 ? -13.934 6.619 2.687 1.00 93.31 92 GLY A O 1
ATOM 715 N N . TYR A 1 93 ? -11.919 6.063 3.484 1.00 96.00 93 TYR A N 1
ATOM 716 C CA . TYR A 1 93 ? -11.144 6.851 2.522 1.00 96.00 93 TYR A CA 1
ATOM 717 C C . TYR A 1 93 ? -10.255 5.941 1.687 1.00 96.00 93 TYR A C 1
ATOM 719 O O . TYR A 1 93 ? -9.833 4.879 2.137 1.00 96.00 93 TYR A O 1
ATOM 727 N N . TYR A 1 94 ? -9.923 6.402 0.486 1.00 94.19 94 TYR A N 1
ATOM 728 C CA . TYR A 1 94 ? -8.855 5.824 -0.302 1.00 94.19 94 TYR A CA 1
ATOM 729 C C . TYR A 1 94 ? -7.660 6.767 -0.385 1.00 94.19 94 TYR A C 1
ATOM 731 O O . TYR A 1 94 ? -7.795 7.997 -0.389 1.00 94.19 94 TYR A O 1
ATOM 739 N N . TYR A 1 95 ? -6.491 6.156 -0.499 1.00 94.94 95 TYR A N 1
ATOM 740 C CA . TYR A 1 95 ? -5.229 6.785 -0.834 1.00 94.94 95 TYR A CA 1
ATOM 741 C C . TYR A 1 95 ? -4.791 6.275 -2.207 1.00 94.94 95 TYR A C 1
ATOM 743 O O . TYR A 1 95 ? -4.819 5.077 -2.482 1.00 94.94 95 TYR A O 1
ATOM 751 N N . HIS A 1 96 ? -4.406 7.186 -3.090 1.00 92.56 96 HIS A N 1
ATOM 752 C CA . HIS A 1 96 ? -3.943 6.865 -4.431 1.00 92.56 96 HIS A CA 1
ATOM 753 C C . HIS A 1 96 ? -2.631 7.589 -4.694 1.00 92.56 96 HIS A C 1
ATOM 755 O O . HIS A 1 96 ? -2.625 8.815 -4.788 1.00 92.56 96 HIS A O 1
ATOM 761 N N . ALA A 1 97 ? -1.549 6.827 -4.826 1.00 91.00 97 ALA A N 1
ATOM 762 C CA . ALA A 1 97 ? -0.252 7.316 -5.266 1.00 91.00 97 ALA A CA 1
ATOM 763 C C . ALA A 1 97 ? 0.006 6.851 -6.700 1.00 91.00 97 ALA A C 1
ATOM 765 O O . ALA A 1 97 ? -0.128 5.668 -7.007 1.00 91.00 97 ALA A O 1
ATOM 766 N N . SER A 1 98 ? 0.386 7.767 -7.584 1.00 91.19 98 SER A N 1
ATOM 767 C CA . SER A 1 98 ? 0.716 7.444 -8.975 1.00 91.19 98 SER A CA 1
ATOM 768 C C . SER A 1 98 ? 1.849 8.319 -9.494 1.00 91.19 98 SER A C 1
ATOM 770 O O . SER A 1 98 ? 1.990 9.446 -9.033 1.00 91.19 98 SER A O 1
ATOM 772 N N . GLY A 1 99 ? 2.639 7.838 -10.451 1.00 87.50 99 GLY A N 1
ATOM 773 C CA . GLY A 1 99 ? 3.629 8.678 -11.128 1.00 87.50 99 GLY A CA 1
ATOM 774 C C . GLY A 1 99 ? 4.685 7.899 -11.907 1.00 87.50 99 GLY A C 1
ATOM 775 O O . GLY A 1 99 ? 4.616 6.676 -12.019 1.00 87.50 99 GLY A O 1
ATOM 776 N N . THR A 1 100 ? 5.648 8.623 -12.482 1.00 85.00 100 THR A N 1
ATOM 777 C CA . THR A 1 100 ? 6.763 8.075 -13.288 1.00 85.00 100 THR A CA 1
ATOM 778 C C . THR A 1 100 ? 8.148 8.502 -12.794 1.00 85.00 100 THR A C 1
ATOM 780 O O . THR A 1 100 ? 9.141 7.864 -13.133 1.00 85.00 100 THR A O 1
ATOM 783 N N . THR A 1 101 ? 8.233 9.566 -11.991 1.00 80.94 101 THR A N 1
ATOM 784 C CA . THR A 1 101 ? 9.469 10.074 -11.365 1.00 80.94 101 THR A CA 1
ATOM 785 C C . THR A 1 101 ? 9.164 10.659 -9.983 1.00 80.94 101 THR A C 1
ATOM 787 O O . THR A 1 101 ? 9.501 11.806 -9.693 1.00 80.94 101 THR A O 1
ATOM 790 N N . GLY A 1 102 ? 8.434 9.902 -9.166 1.00 85.81 102 GLY A N 1
ATOM 791 C CA . GLY A 1 102 ? 7.874 10.351 -7.891 1.00 85.81 102 GLY A CA 1
ATOM 792 C C . GLY A 1 102 ? 6.418 9.924 -7.720 1.00 85.81 102 GLY A C 1
ATOM 793 O O . GLY A 1 102 ? 5.786 9.468 -8.670 1.00 85.81 102 GLY A O 1
ATOM 794 N N . TRP A 1 103 ? 5.903 10.073 -6.500 1.00 88.50 103 TRP A N 1
ATOM 795 C CA . TRP A 1 103 ? 4.498 9.829 -6.181 1.00 88.50 103 TRP A CA 1
ATOM 796 C C . TRP A 1 103 ? 3.721 11.145 -6.146 1.00 88.50 103 TRP A C 1
ATOM 798 O O . TRP A 1 103 ? 4.007 12.010 -5.311 1.00 88.50 103 TRP A O 1
ATOM 808 N N . ASP A 1 104 ? 2.720 11.259 -7.013 1.00 89.69 104 ASP A N 1
ATOM 809 C CA . ASP A 1 104 ? 1.615 12.203 -6.889 1.00 89.69 104 ASP A CA 1
ATOM 810 C C . ASP A 1 104 ? 0.481 11.537 -6.113 1.00 89.69 104 ASP A C 1
ATOM 812 O O . ASP A 1 104 ? 0.072 10.419 -6.438 1.00 89.69 104 ASP A O 1
ATOM 816 N N . ILE A 1 105 ? -0.023 12.218 -5.082 1.00 90.25 105 ILE A N 1
ATOM 817 C CA . ILE A 1 105 ? -0.919 11.619 -4.088 1.00 90.25 105 ILE A CA 1
ATOM 818 C C . ILE A 1 105 ? -2.277 12.294 -4.071 1.00 90.25 105 ILE A C 1
ATOM 820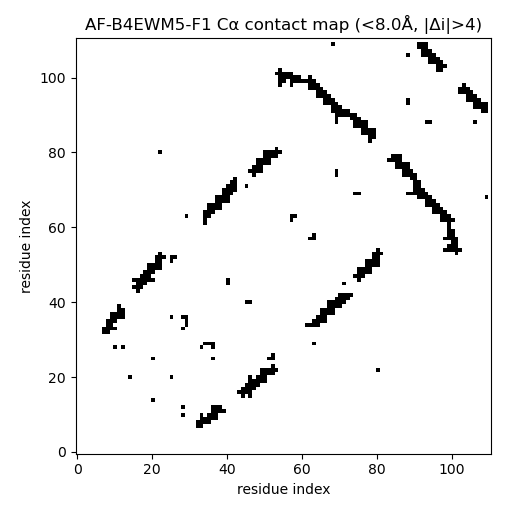 O O . ILE A 1 105 ? -2.396 13.520 -4.077 1.00 90.25 105 ILE A O 1
ATOM 824 N N . ILE A 1 106 ? -3.313 11.466 -3.990 1.00 91.31 106 ILE A N 1
ATOM 825 C CA . ILE A 1 106 ? -4.700 11.879 -3.844 1.00 91.31 106 ILE A CA 1
ATOM 826 C C . ILE A 1 106 ? -5.328 11.073 -2.708 1.00 91.31 106 ILE A C 1
ATOM 828 O O . ILE A 1 106 ? -5.335 9.845 -2.747 1.00 91.31 106 ILE A O 1
ATOM 832 N N . VAL A 1 107 ? -5.922 11.769 -1.736 1.00 91.88 107 VAL A N 1
ATOM 833 C CA . VAL A 1 107 ? -6.693 11.161 -0.641 1.00 91.88 107 VAL A CA 1
ATOM 834 C C . VAL A 1 107 ? -8.131 11.659 -0.705 1.00 91.88 107 VAL A C 1
ATOM 836 O O . VAL A 1 107 ? -8.366 12.870 -0.709 1.00 91.88 107 VAL A O 1
ATOM 839 N N . LYS A 1 108 ? -9.108 10.749 -0.794 1.00 92.12 108 LYS A N 1
ATOM 840 C CA . LYS A 1 108 ? -10.536 11.100 -0.915 1.00 92.12 108 LYS A CA 1
ATOM 841 C C . LYS A 1 108 ? -11.441 10.053 -0.251 1.00 92.12 108 LYS A C 1
ATOM 843 O O . LYS A 1 108 ? -11.015 8.916 -0.088 1.00 92.12 108 LYS A O 1
ATOM 848 N N . PRO A 1 109 ? -12.689 10.405 0.103 1.00 92.44 109 PRO A N 1
ATOM 849 C CA . PRO A 1 109 ? -13.677 9.432 0.566 1.00 92.44 109 PRO A CA 1
ATOM 850 C C . PRO A 1 109 ? -13.987 8.373 -0.503 1.00 92.44 109 PRO A C 1
ATOM 852 O O . PRO A 1 109 ? -14.031 8.693 -1.696 1.00 92.44 109 PRO A O 1
ATOM 855 N N . ILE A 1 110 ? -14.246 7.141 -0.068 1.00 88.00 110 ILE A N 1
ATOM 856 C CA . ILE A 1 110 ? -14.841 6.075 -0.881 1.00 88.00 110 ILE A CA 1
ATOM 857 C C . ILE A 1 110 ? -16.334 6.410 -1.030 1.00 88.00 110 ILE A C 1
ATOM 859 O O . ILE A 1 110 ? -16.988 6.772 -0.051 1.00 88.00 110 ILE A O 1
ATOM 863 N N . LYS A 1 111 ? -16.840 6.407 -2.267 1.00 74.94 111 LYS A N 1
ATOM 864 C CA . LYS A 1 111 ? -18.239 6.735 -2.590 1.00 74.94 111 LYS A CA 1
ATOM 865 C C . LYS A 1 111 ? -19.111 5.495 -2.629 1.00 74.94 111 LYS A C 1
ATOM 867 O O . LYS A 1 111 ? -18.596 4.462 -3.104 1.00 74.94 111 LYS A O 1
#

pLDDT: mean 87.82, std 12.52, range [33.62, 96.81]

Radius of gyration: 13.47 Å; Cα contacts (8 Å, |Δi|>4): 252; chains: 1; bounding box: 31×24×41 Å

Mean predicted aligned error: 5.24 Å

Nearest PDB structures (foldseek):
  6o38-assembly5_E  TM=6.970E-01  e=1.187E-03  Acinetobacter nosocomialis M2
  6o38-assembly3_C  TM=6.985E-01  e=1.787E-03  Acinetobacter nosocomialis M2
  6o38-assembly6_F  TM=6.977E-01  e=4.554E-03  Acinetobacter nosocomialis M2
  8t7z-assembly1_A  TM=4.066E-01  e=7.207E+00  Klebsiella aerogenes KCTC 2190
  8t7z-assembly1_E  TM=4.075E-01  e=9.654E+00  Klebsiella aerogenes KCTC 2190

Foldseek 3Di:
DPPPPPPLLEEEQDDAAAAEAEQVSQVVCVVVVNQEYEYEAAQRRHHQEYEHHFQQPAAQVSWHKYKYAQCYQDKHWYHYPDPDDIDIQHHQKMWMFIDRRGTDIDIGGND

Sequence (111 aa):
MTAKIDPKAFFDLPFENGKD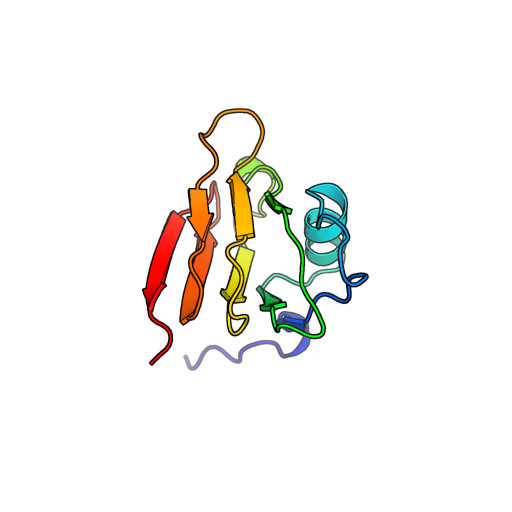ITDKELKAAYDAGHTFIHIDLSDAHFSPQITLFNGNELDRIRGGVIRIDNNSTKSTLVAEGPSKKPEQLKAGYYYHASGTTGWDIIVKPIK

Secondary structure (DSSP, 8-state):
------GGGEEEPP--TTSPBPHHHHHHHHHTT-SEEEEEEBTTB--SEEEEPPGGGS-TTT-EEEEEEE-SSS-EEEEETTTS--EEE-TTEEEEEEESSS-EEEEEE--

Organism: Proteus mirabilis (strain HI4320) (NCBI:txid529507)